Protein AF-A0A970V028-F1 (afdb_monomer_lite)

pLDDT: mean 70.19, std 18.2, range [34.34, 91.06]

Radius of gyration: 16.68 Å; chains: 1; bounding box: 29×40×38 Å

Foldseek 3Di:
DVPDDPVVLVVVLVVCVVCCVPDPDDDDDPDVVNVVSDQWDWDWDDDPPRDIDTDTDGVVNVVVVVVVVVVVPPDDDDDDDDDDDDD

Structure (mmCIF, N/CA/C/O backbone):
data_AF-A0A970V028-F1
#
_entry.id   AF-A0A970V028-F1
#
loop_
_atom_site.group_PDB
_atom_site.id
_atom_site.type_symbol
_atom_site.label_atom_id
_atom_site.label_alt_id
_atom_site.label_comp_id
_atom_site.label_asym_id
_atom_site.label_entity_id
_atom_site.label_seq_id
_atom_site.pdbx_PDB_ins_code
_atom_site.Cartn_x
_atom_site.Cartn_y
_atom_site.Cartn_z
_atom_site.occupancy
_atom_site.B_iso_or_equiv
_atom_site.auth_seq_id
_atom_site.auth_comp_id
_atom_site.auth_asym_id
_atom_site.auth_atom_id
_atom_site.pdbx_PDB_model_num
ATOM 1 N N . ASP A 1 1 ? 8.686 7.096 -0.277 1.00 58.34 1 ASP A N 1
ATOM 2 C CA . ASP A 1 1 ? 9.240 6.097 0.668 1.00 58.34 1 ASP A CA 1
ATOM 3 C C . ASP A 1 1 ? 10.749 5.885 0.503 1.00 58.34 1 ASP A C 1
ATOM 5 O O . ASP A 1 1 ? 11.388 5.576 1.491 1.00 58.34 1 ASP A O 1
ATOM 9 N N . ALA A 1 2 ? 11.329 6.093 -0.688 1.00 55.69 2 ALA A N 1
ATOM 10 C CA . ALA A 1 2 ? 12.738 5.816 -1.024 1.00 55.69 2 ALA A CA 1
ATOM 11 C C . ALA A 1 2 ? 13.819 6.394 -0.079 1.00 55.69 2 ALA A C 1
ATOM 13 O O . ALA A 1 2 ? 14.935 5.890 -0.055 1.00 55.69 2 ALA A O 1
ATOM 14 N N . ALA A 1 3 ? 13.505 7.456 0.669 1.00 64.94 3 ALA A N 1
ATOM 15 C CA . ALA A 1 3 ? 14.409 8.110 1.621 1.00 64.94 3 ALA A CA 1
ATOM 16 C C . ALA A 1 3 ? 13.997 7.917 3.096 1.00 64.94 3 ALA A C 1
ATOM 18 O O . ALA A 1 3 ? 14.620 8.488 3.987 1.00 64.94 3 ALA A O 1
ATOM 19 N N . ILE A 1 4 ? 12.928 7.158 3.355 1.00 76.19 4 ILE A N 1
ATOM 20 C CA . ILE A 1 4 ? 12.424 6.839 4.692 1.00 76.19 4 ILE A CA 1
ATOM 21 C C . ILE A 1 4 ? 12.970 5.462 5.086 1.00 76.19 4 ILE A C 1
ATOM 23 O O . ILE A 1 4 ? 12.908 4.510 4.310 1.00 76.19 4 ILE A O 1
ATOM 27 N N . ASP A 1 5 ? 13.519 5.351 6.293 1.00 83.00 5 ASP A N 1
ATOM 28 C CA . ASP A 1 5 ? 13.995 4.076 6.828 1.00 83.00 5 ASP A CA 1
ATOM 29 C C . ASP A 1 5 ? 12.840 3.102 7.144 1.00 83.00 5 ASP A C 1
ATOM 31 O O . ASP A 1 5 ? 11.656 3.453 7.137 1.00 83.00 5 ASP A O 1
ATOM 35 N N . ALA A 1 6 ? 13.182 1.843 7.420 1.00 78.69 6 ALA A N 1
ATOM 36 C CA . ALA A 1 6 ? 12.195 0.796 7.678 1.00 78.69 6 ALA A CA 1
ATOM 37 C C . ALA A 1 6 ? 11.266 1.117 8.865 1.00 78.69 6 ALA A C 1
ATOM 39 O O . ALA A 1 6 ? 10.067 0.869 8.772 1.00 78.69 6 ALA A O 1
ATOM 40 N N . THR A 1 7 ? 11.793 1.710 9.938 1.00 85.69 7 THR A N 1
ATOM 41 C CA . THR A 1 7 ? 11.034 2.042 11.155 1.00 85.69 7 THR A CA 1
ATOM 42 C C . THR A 1 7 ? 10.031 3.161 10.896 1.00 85.69 7 THR A C 1
ATOM 44 O O . THR A 1 7 ? 8.883 3.114 11.333 1.00 85.69 7 THR A O 1
ATOM 47 N N . ASN A 1 8 ? 10.448 4.189 10.165 1.00 86.25 8 ASN A N 1
ATOM 48 C CA . ASN A 1 8 ? 9.585 5.307 9.809 1.00 86.25 8 ASN A CA 1
ATOM 49 C C . ASN A 1 8 ? 8.579 4.922 8.709 1.00 86.25 8 ASN A C 1
ATOM 51 O O . ASN A 1 8 ? 7.495 5.498 8.654 1.00 86.25 8 ASN A O 1
ATOM 55 N N . THR A 1 9 ? 8.887 3.907 7.892 1.00 85.75 9 THR A N 1
ATOM 56 C CA . THR A 1 9 ? 7.918 3.306 6.959 1.00 85.75 9 THR A CA 1
ATOM 57 C C . THR A 1 9 ? 6.759 2.655 7.714 1.00 85.75 9 THR A C 1
ATOM 59 O O . THR A 1 9 ? 5.612 2.868 7.339 1.00 85.75 9 THR A O 1
ATOM 62 N N . GLU A 1 10 ? 7.034 1.892 8.776 1.00 86.75 10 GLU A N 1
ATOM 63 C CA . GLU A 1 10 ? 5.987 1.236 9.579 1.00 86.75 10 GLU A CA 1
ATOM 64 C C . GLU A 1 10 ? 5.037 2.260 10.209 1.00 86.75 10 GLU A C 1
ATOM 66 O O . GLU A 1 10 ? 3.824 2.149 10.061 1.00 86.75 10 GLU A O 1
ATOM 71 N N . LY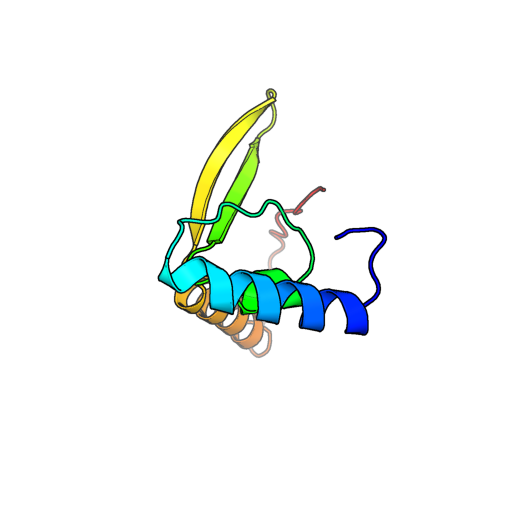S A 1 11 ? 5.585 3.321 10.814 1.00 89.00 11 LYS A N 1
ATOM 72 C CA . LYS A 1 11 ? 4.775 4.407 11.390 1.00 89.00 11 LYS A CA 1
ATOM 73 C C . LYS A 1 11 ? 3.914 5.107 10.342 1.00 89.00 11 LYS A C 1
ATOM 75 O O . LYS A 1 11 ? 2.770 5.456 10.607 1.00 89.00 11 LYS A O 1
ATOM 80 N N . LEU A 1 12 ? 4.466 5.337 9.149 1.00 88.75 12 LEU A N 1
ATOM 81 C CA . LEU A 1 12 ? 3.720 5.936 8.045 1.00 88.75 12 LEU A CA 1
ATOM 82 C C . LEU A 1 12 ? 2.543 5.047 7.628 1.00 88.75 12 LEU A C 1
ATOM 84 O O . LEU A 1 12 ? 1.452 5.558 7.397 1.00 88.75 12 LEU A O 1
ATOM 88 N N . VAL A 1 13 ? 2.766 3.737 7.538 1.00 89.12 13 VAL A N 1
ATOM 89 C CA . VAL A 1 13 ? 1.729 2.760 7.192 1.00 89.12 13 VAL A CA 1
ATOM 90 C C . VAL A 1 13 ? 0.608 2.762 8.231 1.00 89.12 13 VAL A C 1
ATOM 92 O O . VAL A 1 13 ? -0.544 2.913 7.844 1.00 89.12 13 VAL A O 1
ATOM 95 N N . GLU A 1 14 ? 0.932 2.704 9.523 1.00 89.88 14 GLU A N 1
ATOM 96 C CA . GLU A 1 14 ? -0.055 2.700 10.618 1.00 89.88 14 GLU A CA 1
ATOM 97 C C . GLU A 1 14 ? -0.949 3.956 10.606 1.00 89.88 14 GLU A C 1
ATOM 99 O O . GLU A 1 14 ? -2.173 3.892 10.765 1.00 89.88 14 GLU A O 1
ATOM 104 N N . ILE A 1 15 ? -0.345 5.118 10.340 1.00 90.56 15 ILE A N 1
ATOM 105 C CA . ILE A 1 15 ? -1.079 6.379 10.197 1.00 90.56 15 ILE A CA 1
ATOM 106 C C . ILE A 1 15 ? -2.007 6.329 8.974 1.00 90.56 15 ILE A C 1
ATOM 108 O O . ILE A 1 15 ? -3.167 6.735 9.065 1.00 90.56 15 ILE A O 1
ATOM 112 N N . ILE A 1 16 ? -1.515 5.839 7.831 1.00 89.44 16 ILE A N 1
ATOM 113 C CA . ILE A 1 16 ? -2.315 5.724 6.604 1.00 89.44 16 ILE A CA 1
ATOM 114 C C . ILE A 1 16 ? -3.480 4.752 6.805 1.00 89.44 16 ILE A C 1
ATOM 116 O O . ILE A 1 16 ? -4.585 5.072 6.381 1.00 89.44 16 ILE A O 1
ATOM 120 N N . GLU A 1 17 ? -3.268 3.613 7.464 1.00 88.44 17 GLU A N 1
ATOM 121 C CA . GLU A 1 17 ? -4.322 2.635 7.763 1.00 88.44 17 GLU A CA 1
ATOM 122 C C . GLU A 1 17 ? -5.435 3.247 8.616 1.00 88.44 17 GLU A C 1
ATOM 124 O O . GLU A 1 17 ? -6.609 3.121 8.274 1.00 88.44 17 GLU A O 1
ATOM 129 N N . THR A 1 18 ? -5.069 3.998 9.659 1.00 89.19 18 THR A N 1
ATOM 130 C CA . THR A 1 18 ? -6.042 4.672 10.534 1.00 89.19 18 THR A CA 1
ATOM 131 C C . THR A 1 18 ? -6.893 5.676 9.753 1.00 89.19 18 THR A C 1
ATOM 133 O O . THR A 1 18 ? -8.107 5.762 9.931 1.00 89.19 18 THR A O 1
ATOM 136 N N . PHE A 1 19 ? -6.283 6.441 8.843 1.00 89.19 19 PHE A N 1
ATOM 137 C CA . PHE A 1 19 ? -7.032 7.384 8.012 1.00 89.19 19 PHE A CA 1
ATOM 138 C C . PHE A 1 19 ? -7.796 6.713 6.865 1.00 89.19 19 PHE A C 1
ATOM 140 O O . PHE A 1 19 ? -8.792 7.270 6.388 1.00 89.19 19 PHE A O 1
ATOM 147 N N . ALA A 1 20 ? -7.361 5.532 6.424 1.00 88.25 20 ALA A N 1
ATOM 148 C CA . ALA A 1 20 ? -7.991 4.791 5.339 1.00 88.25 20 ALA A CA 1
ATOM 149 C C . ALA A 1 20 ? -9.417 4.329 5.674 1.00 88.25 20 ALA A C 1
ATOM 151 O O . ALA A 1 20 ? -10.208 4.102 4.758 1.00 88.25 20 ALA A O 1
ATOM 152 N N . GLU A 1 21 ? -9.783 4.269 6.959 1.00 88.19 21 GLU A N 1
ATOM 153 C CA . GLU A 1 21 ? -11.160 4.007 7.403 1.00 88.19 21 GLU A CA 1
ATOM 154 C C . GLU A 1 21 ? -12.151 5.092 6.956 1.00 88.19 21 GLU A C 1
ATOM 156 O O . GLU A 1 21 ? -13.339 4.826 6.765 1.00 88.19 21 GLU A O 1
ATOM 161 N N . HIS A 1 22 ? -11.671 6.324 6.774 1.00 91.06 22 HIS A N 1
ATOM 162 C CA . HIS A 1 22 ? -12.516 7.475 6.455 1.00 91.06 22 HIS A CA 1
ATOM 163 C C . HIS A 1 22 ? -12.258 8.055 5.065 1.00 91.06 22 HIS A C 1
ATOM 165 O O . HIS A 1 22 ? -13.115 8.757 4.530 1.00 91.06 22 HIS A O 1
ATOM 171 N N . THR A 1 23 ? -11.087 7.805 4.476 1.00 89.50 23 THR A N 1
ATOM 172 C CA . THR A 1 23 ? -10.677 8.389 3.192 1.00 89.50 23 THR A CA 1
ATOM 173 C C . THR A 1 23 ? -9.988 7.349 2.317 1.00 89.50 23 THR A C 1
ATOM 175 O O . THR A 1 23 ? -9.150 6.590 2.783 1.00 89.50 23 THR A O 1
ATOM 178 N N . GLN A 1 24 ? -10.287 7.336 1.017 1.00 88.81 24 GLN A N 1
ATOM 179 C CA . GLN A 1 24 ? -9.586 6.460 0.079 1.00 88.81 24 GLN A CA 1
ATOM 180 C C . GLN A 1 24 ? -8.179 6.997 -0.216 1.00 88.81 24 GLN A C 1
ATOM 182 O O . GLN A 1 24 ? -8.026 8.065 -0.810 1.00 88.81 24 GLN A O 1
ATOM 187 N N . PHE A 1 25 ? -7.153 6.225 0.145 1.00 87.56 25 PHE A N 1
ATOM 188 C CA . PHE A 1 25 ? -5.758 6.541 -0.161 1.00 87.56 25 PHE A CA 1
ATOM 189 C C . PHE A 1 25 ? -5.270 5.806 -1.410 1.00 87.56 25 PHE A C 1
ATOM 191 O O . PHE A 1 25 ? -5.529 4.618 -1.599 1.00 87.56 25 PHE A O 1
ATOM 198 N N . ILE A 1 26 ? -4.513 6.519 -2.245 1.00 88.19 26 ILE A N 1
ATOM 199 C CA . ILE A 1 26 ? -3.748 5.951 -3.358 1.00 88.19 26 ILE A CA 1
ATOM 200 C C . ILE A 1 26 ? -2.277 6.233 -3.076 1.00 88.19 26 ILE A C 1
ATOM 202 O O . ILE A 1 26 ? -1.862 7.390 -3.014 1.00 88.19 26 ILE A O 1
ATOM 206 N N . VAL A 1 27 ? -1.491 5.173 -2.898 1.00 86.62 27 VAL A N 1
ATOM 207 C CA . VAL A 1 27 ? -0.069 5.266 -2.554 1.00 86.62 27 VAL A CA 1
ATOM 208 C C . VAL A 1 27 ? 0.758 4.660 -3.682 1.00 86.62 27 VAL A C 1
ATOM 210 O O . VAL A 1 27 ? 0.564 3.505 -4.051 1.00 86.62 27 VAL A O 1
ATOM 213 N N . ILE A 1 28 ? 1.696 5.440 -4.223 1.00 87.31 28 ILE A N 1
ATOM 214 C CA . ILE A 1 28 ? 2.692 4.963 -5.188 1.00 87.31 28 ILE A CA 1
ATOM 215 C C . ILE A 1 28 ? 3.971 4.670 -4.405 1.00 87.31 28 ILE A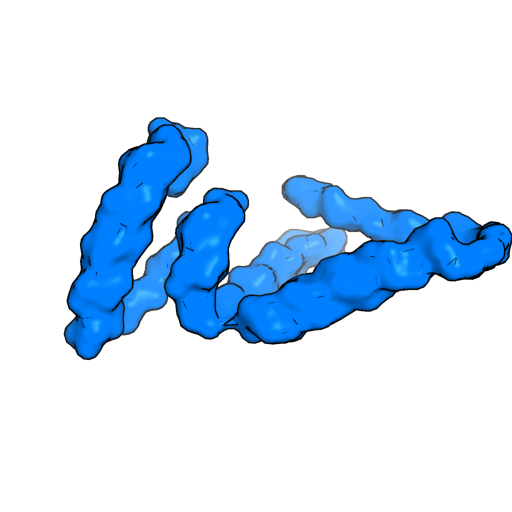 C 1
ATOM 217 O O . ILE A 1 28 ? 4.603 5.578 -3.864 1.00 87.31 28 ILE A O 1
ATOM 221 N N . THR A 1 29 ? 4.324 3.393 -4.305 1.00 84.62 29 THR A N 1
ATOM 222 C CA . THR A 1 29 ? 5.423 2.897 -3.469 1.00 84.62 29 THR A CA 1
ATOM 223 C C . THR A 1 29 ? 6.114 1.721 -4.149 1.00 84.62 29 THR A C 1
ATOM 225 O O . THR A 1 29 ? 5.493 0.984 -4.914 1.00 84.62 29 THR A O 1
ATOM 228 N N . HIS A 1 30 ? 7.406 1.557 -3.864 1.00 85.50 30 HIS A N 1
ATOM 229 C CA . HIS A 1 30 ? 8.169 0.350 -4.198 1.00 85.50 30 HIS A CA 1
ATOM 230 C C . HIS A 1 30 ? 8.692 -0.355 -2.933 1.00 85.50 30 HIS A C 1
ATOM 232 O O . HIS A 1 30 ? 9.431 -1.333 -3.034 1.00 85.50 30 HIS A O 1
ATOM 238 N N . ASN A 1 31 ? 8.331 0.130 -1.738 1.00 82.81 31 ASN A N 1
ATOM 239 C CA . ASN A 1 31 ? 8.749 -0.434 -0.463 1.00 82.81 31 ASN A CA 1
ATOM 240 C C . ASN A 1 31 ? 7.887 -1.661 -0.115 1.00 82.81 31 ASN A C 1
ATOM 242 O O . ASN A 1 31 ? 6.669 -1.530 0.045 1.00 82.81 31 ASN A O 1
ATOM 246 N N . PRO A 1 32 ? 8.495 -2.852 0.049 1.00 81.00 32 PRO A N 1
ATOM 247 C CA . PRO A 1 32 ? 7.765 -4.079 0.355 1.00 81.00 32 PRO A CA 1
ATOM 248 C C . PRO A 1 32 ? 6.872 -3.988 1.591 1.00 81.00 32 PRO A C 1
ATOM 250 O O . PRO A 1 32 ? 5.784 -4.554 1.581 1.00 81.00 32 PRO A O 1
ATOM 253 N N . ARG A 1 33 ? 7.286 -3.243 2.626 1.00 82.94 33 ARG A N 1
ATOM 254 C CA . ARG A 1 33 ? 6.505 -3.097 3.864 1.00 82.94 33 ARG A CA 1
ATOM 255 C C . ARG A 1 33 ? 5.201 -2.337 3.630 1.00 82.94 33 ARG A C 1
ATOM 257 O O . ARG A 1 33 ? 4.159 -2.740 4.125 1.00 82.94 33 ARG A O 1
ATOM 264 N N . THR A 1 34 ? 5.247 -1.266 2.840 1.00 83.62 34 THR A N 1
ATOM 265 C CA . THR A 1 34 ? 4.047 -0.501 2.467 1.00 83.62 34 THR A CA 1
ATOM 266 C C . THR A 1 34 ? 3.160 -1.295 1.512 1.00 83.62 34 THR A C 1
ATOM 268 O O . THR A 1 34 ? 1.940 -1.240 1.624 1.00 83.62 34 THR A O 1
ATOM 271 N N . MET A 1 35 ? 3.758 -2.066 0.598 1.00 86.38 35 MET A N 1
ATOM 272 C CA . MET A 1 35 ? 3.005 -2.943 -0.298 1.00 86.38 35 MET A CA 1
ATOM 273 C C . MET A 1 35 ? 2.285 -4.071 0.451 1.00 86.38 35 MET A C 1
ATOM 275 O O .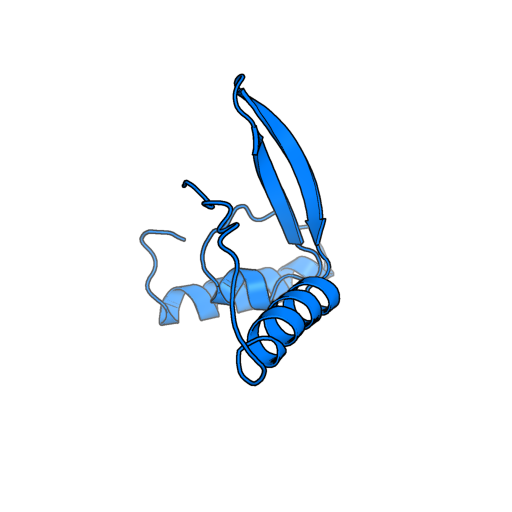 MET A 1 35 ? 1.183 -4.431 0.059 1.00 86.38 35 MET A O 1
ATOM 279 N N . GLU A 1 36 ? 2.873 -4.617 1.519 1.00 81.81 36 GLU A N 1
ATOM 280 C CA . GLU A 1 36 ? 2.268 -5.695 2.315 1.00 81.81 36 GLU A CA 1
ATOM 281 C C . GLU A 1 36 ? 1.029 -5.246 3.102 1.00 81.81 36 GLU A C 1
ATOM 283 O O . GLU A 1 36 ? 0.084 -6.020 3.239 1.00 81.81 36 GLU A O 1
ATOM 288 N N . ALA A 1 37 ? 1.018 -4.000 3.570 1.00 82.38 37 ALA A N 1
ATOM 289 C CA . ALA A 1 37 ? -0.114 -3.409 4.279 1.00 82.38 37 ALA A CA 1
ATOM 290 C C . ALA A 1 37 ? -1.246 -2.928 3.347 1.00 82.38 37 ALA A C 1
ATOM 292 O O . ALA A 1 37 ? -2.362 -2.659 3.784 1.00 82.38 37 ALA A O 1
ATOM 293 N N . ALA A 1 38 ? -0.991 -2.813 2.041 1.00 81.31 38 ALA A N 1
ATOM 294 C CA . ALA A 1 38 ? -1.994 -2.348 1.092 1.00 81.31 38 ALA A CA 1
ATOM 295 C C . ALA A 1 38 ? -3.071 -3.417 0.834 1.00 81.31 38 ALA A C 1
ATOM 297 O O . ALA A 1 38 ? -2.765 -4.564 0.527 1.00 81.31 38 ALA A O 1
ATOM 298 N N . GLY A 1 39 ? -4.352 -3.036 0.855 1.00 78.56 39 GLY A N 1
ATOM 299 C CA . GLY A 1 39 ? -5.443 -3.977 0.557 1.00 78.56 39 GLY A CA 1
ATOM 300 C C . GLY A 1 39 ? -5.482 -4.445 -0.907 1.00 78.56 39 GLY A C 1
ATOM 301 O O . GLY A 1 39 ? -5.793 -5.601 -1.193 1.00 78.56 39 GLY A O 1
ATOM 302 N N . VAL A 1 40 ? -5.149 -3.557 -1.849 1.00 81.94 40 VAL A N 1
ATOM 303 C CA . VAL A 1 40 ? -5.102 -3.847 -3.291 1.00 81.94 40 VAL A CA 1
ATOM 304 C C . VAL A 1 40 ? -3.841 -3.230 -3.878 1.00 81.94 40 VAL A C 1
ATOM 306 O O . VAL A 1 40 ? -3.542 -2.066 -3.615 1.00 81.94 40 VAL A O 1
ATOM 309 N N . LEU A 1 41 ? -3.127 -3.991 -4.708 1.00 85.00 41 LEU A N 1
ATOM 310 C CA . LEU A 1 41 ? -1.933 -3.522 -5.402 1.00 85.00 41 LEU A CA 1
ATOM 311 C C . LEU A 1 41 ? -2.212 -3.397 -6.899 1.00 85.00 41 LEU A C 1
ATOM 313 O O . LEU A 1 41 ? -2.777 -4.289 -7.532 1.00 85.00 41 LEU A O 1
ATOM 317 N N . TYR A 1 42 ? -1.778 -2.283 -7.480 1.00 83.06 42 TYR A N 1
ATOM 318 C CA . TYR A 1 42 ? -1.798 -2.072 -8.922 1.00 83.06 42 TYR A CA 1
ATOM 319 C C . TYR A 1 42 ? -0.359 -2.039 -9.426 1.00 83.06 42 TYR A C 1
ATOM 321 O O . TYR A 1 42 ? 0.371 -1.075 -9.207 1.00 83.06 42 TYR A O 1
ATOM 329 N N . GLY A 1 43 ? 0.053 -3.113 -10.095 1.00 84.50 43 GLY A N 1
ATOM 330 C CA . GLY A 1 43 ? 1.328 -3.179 -10.790 1.00 84.50 43 GLY A CA 1
ATOM 331 C C . GLY A 1 43 ? 1.251 -2.384 -12.087 1.00 84.50 43 GLY A C 1
ATOM 332 O O . GLY A 1 43 ? 0.413 -2.661 -12.946 1.00 84.50 43 GLY A O 1
ATOM 333 N N . VAL A 1 44 ? 2.132 -1.403 -12.251 1.00 82.56 44 VAL A N 1
ATOM 334 C CA . VAL A 1 44 ? 2.323 -0.721 -13.532 1.00 82.56 44 VAL A CA 1
ATOM 335 C C . VAL A 1 44 ? 3.541 -1.334 -14.202 1.00 82.56 44 VAL A C 1
ATOM 337 O O . VAL A 1 44 ? 4.642 -1.293 -13.664 1.00 82.56 44 VAL A O 1
ATOM 340 N N . THR A 1 45 ? 3.343 -1.917 -15.379 1.00 82.00 45 THR A N 1
ATOM 341 C CA . THR A 1 45 ? 4.429 -2.440 -16.215 1.00 82.00 45 THR A CA 1
ATOM 342 C C . THR A 1 45 ? 4.548 -1.588 -17.465 1.00 82.00 45 THR A C 1
ATOM 344 O O . THR A 1 45 ? 3.551 -1.226 -18.093 1.00 82.00 45 THR A O 1
ATOM 347 N N . MET A 1 46 ? 5.784 -1.277 -17.842 1.00 79.50 46 MET A N 1
ATOM 348 C CA . MET A 1 46 ? 6.091 -0.649 -19.119 1.00 79.50 46 MET A CA 1
ATOM 349 C C . MET A 1 46 ? 6.514 -1.724 -20.120 1.00 79.50 46 MET A C 1
ATOM 351 O O . MET A 1 46 ? 7.362 -2.566 -19.824 1.00 79.50 46 MET A O 1
ATOM 355 N N . ARG A 1 47 ? 5.924 -1.706 -21.320 1.00 74.44 47 ARG A N 1
ATOM 356 C CA . ARG A 1 47 ? 6.438 -2.467 -22.471 1.00 74.44 47 ARG A CA 1
ATOM 357 C C . ARG A 1 47 ? 7.319 -1.574 -23.344 1.00 74.44 47 ARG A C 1
ATOM 359 O O . ARG A 1 47 ? 7.232 -0.347 -23.282 1.00 74.44 47 ARG A O 1
ATOM 366 N N . GLN A 1 48 ? 8.147 -2.194 -24.188 1.00 66.94 48 GLN A N 1
ATOM 367 C CA . GLN A 1 48 ? 8.871 -1.480 -25.243 1.00 66.94 48 GLN A CA 1
ATOM 368 C C . GLN A 1 48 ? 7.881 -0.645 -26.068 1.00 66.94 48 GLN A C 1
ATOM 370 O O . GLN A 1 48 ? 6.912 -1.182 -26.603 1.00 66.94 48 GLN A O 1
ATOM 375 N N . GLY A 1 49 ? 8.114 0.669 -26.111 1.00 75.19 49 GLY A N 1
ATOM 376 C CA . GLY A 1 49 ? 7.219 1.645 -26.741 1.00 75.19 49 GLY A CA 1
ATOM 377 C C . GLY A 1 49 ? 6.579 2.661 -25.788 1.00 75.19 49 GLY A C 1
ATOM 378 O O . GLY A 1 49 ? 5.776 3.466 -26.242 1.00 75.19 49 GLY A O 1
ATOM 379 N N . GLY A 1 50 ? 6.905 2.651 -24.489 1.00 75.88 50 GLY A N 1
ATOM 380 C CA . GLY A 1 50 ? 6.492 3.712 -23.553 1.00 75.88 50 GLY A CA 1
ATOM 381 C C . GLY A 1 50 ? 5.015 3.681 -23.144 1.00 75.88 50 GLY A C 1
ATOM 382 O O . GLY A 1 50 ? 4.556 4.574 -22.439 1.00 75.88 50 GLY A O 1
ATOM 383 N N . VAL A 1 51 ? 4.270 2.651 -23.553 1.00 79.88 51 VAL A N 1
ATOM 384 C CA . VAL A 1 51 ? 2.877 2.449 -23.143 1.00 79.88 51 VAL A CA 1
ATOM 385 C C . VAL A 1 51 ? 2.850 1.664 -21.834 1.00 79.88 51 VAL A C 1
ATOM 387 O O . VAL A 1 51 ? 3.233 0.490 -21.788 1.00 79.88 51 VAL A O 1
ATOM 390 N N . SER A 1 52 ? 2.384 2.319 -20.773 1.00 80.00 52 SER A N 1
ATOM 391 C CA . SER A 1 52 ? 2.174 1.710 -19.460 1.00 80.00 52 SER A CA 1
ATOM 392 C C . SER A 1 52 ? 0.902 0.864 -19.457 1.00 80.00 52 SER A C 1
ATOM 394 O O . SER A 1 52 ? -0.158 1.315 -19.896 1.00 80.00 52 SER A O 1
ATOM 396 N N . ARG A 1 53 ? 0.986 -0.365 -18.944 1.00 77.25 53 ARG A N 1
ATOM 397 C CA . ARG A 1 53 ? -0.164 -1.251 -18.734 1.00 77.25 53 ARG A CA 1
ATOM 398 C C . ARG A 1 53 ? -0.370 -1.456 -17.235 1.00 77.25 53 ARG A C 1
ATOM 400 O O . ARG A 1 53 ? 0.573 -1.780 -16.518 1.00 77.25 53 ARG A O 1
ATOM 407 N N . LEU A 1 54 ? -1.605 -1.264 -16.782 1.00 77.62 54 LEU A N 1
ATOM 408 C CA . LEU A 1 54 ? -2.025 -1.542 -15.411 1.00 77.62 54 LEU A CA 1
ATOM 409 C C . LEU A 1 54 ? -2.396 -3.018 -15.272 1.00 77.62 54 LEU A C 1
ATOM 411 O O . LEU A 1 54 ? -3.151 -3.558 -16.084 1.00 77.62 54 LEU A O 1
ATOM 415 N N . ILE A 1 55 ? -1.874 -3.651 -14.231 1.00 77.19 55 ILE A N 1
ATOM 416 C CA . ILE A 1 55 ? -2.219 -5.002 -13.803 1.00 77.19 55 ILE A CA 1
ATOM 417 C C . ILE A 1 55 ? -2.686 -4.891 -12.355 1.00 77.19 55 ILE A C 1
ATOM 419 O O . ILE A 1 55 ? -1.950 -4.412 -11.497 1.00 77.19 55 ILE A O 1
ATOM 423 N N . SER A 1 56 ? -3.922 -5.300 -12.076 1.00 70.50 56 SER A N 1
ATOM 424 C CA . SER A 1 56 ? -4.380 -5.436 -10.693 1.00 70.50 56 SER A CA 1
ATOM 425 C C . SER A 1 56 ? -3.849 -6.752 -10.144 1.00 70.50 56 SER A C 1
ATOM 427 O O . SER A 1 56 ? -4.019 -7.796 -10.774 1.00 70.50 56 SER A O 1
ATOM 429 N N . VAL A 1 57 ? -3.183 -6.689 -8.999 1.00 67.88 57 VAL A N 1
ATOM 430 C CA . VAL A 1 57 ? -2.645 -7.851 -8.304 1.00 67.88 57 VAL A CA 1
ATOM 431 C C . VAL A 1 57 ? -3.222 -7.830 -6.899 1.00 67.88 57 VAL A C 1
ATOM 433 O O . VAL A 1 57 ? -2.982 -6.911 -6.117 1.00 67.88 57 VAL A O 1
ATOM 436 N N . THR A 1 58 ? -4.015 -8.840 -6.552 1.00 67.62 58 THR A N 1
ATOM 437 C CA . THR A 1 58 ? -4.365 -9.049 -5.143 1.00 67.62 58 THR A CA 1
ATOM 438 C C . THR A 1 58 ? -3.151 -9.646 -4.425 1.00 67.62 58 THR A C 1
ATOM 440 O O . THR A 1 58 ? -2.471 -10.503 -4.987 1.00 67.62 58 THR A O 1
ATOM 443 N N . LEU A 1 59 ? -2.870 -9.248 -3.181 1.00 60.44 59 LEU A N 1
ATOM 444 C CA . LEU A 1 59 ? -1.752 -9.796 -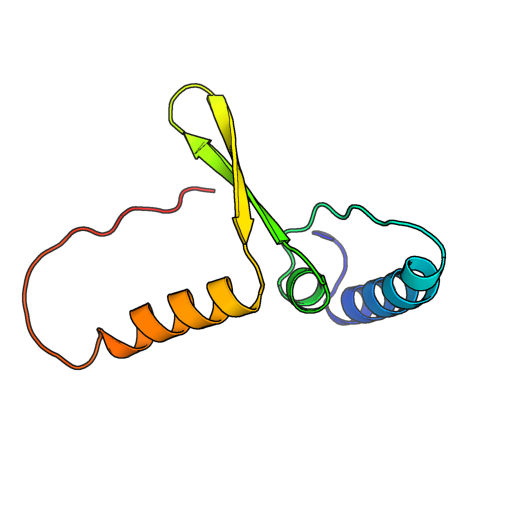2.386 1.00 60.44 59 LEU A CA 1
ATOM 445 C C . LEU A 1 59 ? -1.775 -11.335 -2.305 1.00 60.44 59 LEU A C 1
ATOM 447 O O . LEU A 1 59 ? -0.728 -11.981 -2.310 1.00 60.44 59 LEU A O 1
ATOM 451 N N . GLU A 1 60 ? -2.969 -11.930 -2.332 1.00 59.69 60 GLU A N 1
ATOM 452 C CA . GLU A 1 60 ? -3.179 -13.377 -2.443 1.00 59.69 60 GLU A CA 1
ATOM 453 C C . GLU A 1 60 ? -2.678 -13.974 -3.768 1.00 59.69 60 GLU A C 1
ATOM 455 O O . GLU A 1 60 ? -2.122 -15.072 -3.780 1.00 59.69 60 GLU A O 1
ATOM 460 N N . GLN A 1 61 ? -2.830 -13.260 -4.885 1.00 60.06 61 GLN A N 1
ATOM 461 C CA . GLN A 1 61 ? -2.302 -13.669 -6.191 1.00 60.06 61 GLN A CA 1
ATOM 462 C C . GLN A 1 61 ? -0.779 -13.503 -6.239 1.00 60.06 61 GLN A C 1
ATOM 464 O O . GLN A 1 61 ? -0.090 -14.451 -6.606 1.00 60.06 61 GLN A O 1
ATOM 469 N N . ALA A 1 62 ? -0.242 -12.382 -5.738 1.00 58.88 62 ALA A N 1
ATOM 470 C CA . ALA A 1 62 ? 1.208 -12.169 -5.641 1.00 58.88 62 ALA A CA 1
ATOM 471 C C . ALA A 1 62 ? 1.904 -13.257 -4.798 1.00 58.88 62 ALA A C 1
ATOM 473 O O . ALA A 1 62 ? 2.942 -13.797 -5.187 1.00 58.88 62 ALA A O 1
ATOM 474 N N . LYS A 1 63 ? 1.310 -13.635 -3.653 1.00 55.88 63 LYS A N 1
ATOM 475 C CA . LYS A 1 63 ? 1.823 -14.710 -2.783 1.00 55.88 63 LYS A CA 1
ATOM 476 C C . LYS A 1 63 ? 1.714 -16.097 -3.429 1.00 55.88 63 LYS A C 1
ATOM 478 O O . LYS A 1 63 ? 2.562 -16.950 -3.152 1.00 55.88 63 LYS A O 1
ATOM 483 N N . ARG A 1 64 ? 0.700 -16.351 -4.266 1.00 57.62 64 ARG A N 1
ATOM 484 C CA . ARG A 1 64 ? 0.547 -17.620 -5.007 1.00 57.62 64 ARG A CA 1
ATOM 485 C C . ARG A 1 64 ? 1.574 -17.747 -6.123 1.00 57.62 64 ARG A C 1
ATOM 487 O O . ARG A 1 64 ? 2.253 -18.768 -6.173 1.00 57.62 64 ARG A O 1
ATOM 494 N N . GLU A 1 65 ? 1.774 -16.699 -6.912 1.00 56.91 65 GLU A N 1
ATOM 495 C CA . GLU A 1 65 ? 2.762 -16.686 -7.996 1.00 56.91 65 GLU A CA 1
ATOM 496 C C . GLU A 1 65 ? 4.193 -16.826 -7.445 1.00 56.91 65 GLU A C 1
ATOM 498 O O . GLU A 1 65 ? 4.966 -17.666 -7.911 1.00 56.91 65 GLU A O 1
ATOM 503 N N . ALA A 1 66 ? 4.528 -16.130 -6.349 1.00 57.16 66 ALA A N 1
ATOM 504 C CA . ALA A 1 66 ? 5.821 -16.295 -5.676 1.00 57.16 66 ALA A CA 1
ATOM 505 C C . ALA A 1 66 ? 6.045 -17.729 -5.137 1.00 57.16 66 ALA A C 1
ATOM 507 O O . ALA A 1 66 ? 7.160 -18.257 -5.194 1.00 57.16 66 ALA A O 1
ATOM 508 N N . LYS A 1 67 ? 4.990 -18.394 -4.641 1.00 48.81 67 LYS A N 1
ATOM 509 C CA . LYS A 1 67 ? 5.054 -19.787 -4.155 1.00 48.81 67 LYS A CA 1
ATOM 510 C C . LYS A 1 67 ? 5.102 -20.821 -5.284 1.00 48.81 67 LYS A C 1
ATOM 512 O O . LYS A 1 67 ? 5.726 -21.869 -5.102 1.00 48.81 67 LYS A O 1
ATOM 517 N N . GLU A 1 68 ? 4.484 -20.550 -6.429 1.00 52.91 68 GLU A N 1
ATOM 518 C CA . GLU A 1 68 ? 4.556 -21.411 -7.617 1.00 52.91 68 GLU A CA 1
ATOM 519 C C . GLU A 1 68 ? 5.970 -21.417 -8.209 1.00 52.91 68 GLU A C 1
ATOM 521 O O . GLU A 1 68 ? 6.517 -22.486 -8.499 1.00 52.91 68 GLU A O 1
ATOM 526 N N . HIS A 1 69 ? 6.638 -20.262 -8.244 1.00 47.44 69 HIS A N 1
ATOM 527 C CA . HIS A 1 69 ? 8.037 -20.182 -8.664 1.00 47.44 69 HIS A CA 1
ATOM 528 C C . HIS A 1 69 ? 9.005 -20.868 -7.684 1.00 47.44 69 HIS A C 1
ATOM 530 O O . HIS A 1 69 ? 9.945 -21.531 -8.130 1.00 47.44 69 HIS A O 1
ATOM 536 N N . ALA A 1 70 ? 8.746 -20.815 -6.372 1.00 52.62 70 ALA A N 1
ATOM 537 C CA . ALA A 1 70 ? 9.568 -21.495 -5.364 1.00 52.62 70 ALA A CA 1
ATOM 538 C C . ALA A 1 70 ? 9.434 -23.034 -5.381 1.00 52.62 70 ALA A C 1
ATOM 540 O O . ALA A 1 70 ? 10.371 -23.732 -4.992 1.00 52.62 70 ALA A O 1
ATOM 541 N N . LYS A 1 71 ? 8.303 -23.584 -5.849 1.00 44.44 71 LYS A N 1
ATOM 542 C CA . LYS A 1 71 ? 8.106 -25.042 -5.982 1.00 44.44 71 LYS A CA 1
ATOM 543 C C . LYS A 1 71 ? 8.700 -25.637 -7.264 1.00 44.44 71 LYS A C 1
ATOM 545 O O . LYS A 1 71 ? 8.958 -26.837 -7.287 1.00 44.44 71 LYS A O 1
ATOM 550 N N . SER A 1 72 ? 8.977 -24.829 -8.292 1.00 45.12 72 SER A N 1
ATOM 551 C CA . SER A 1 72 ? 9.563 -25.314 -9.556 1.00 45.12 72 SER A CA 1
ATOM 552 C C . SER A 1 72 ? 11.058 -25.674 -9.477 1.00 45.12 72 SER A C 1
ATOM 554 O O . SER A 1 72 ? 11.575 -26.345 -10.365 1.00 45.12 72 SER A O 1
ATOM 556 N N . SER A 1 73 ? 11.772 -25.287 -8.411 1.00 49.00 73 SER A N 1
ATOM 557 C CA . SER A 1 73 ? 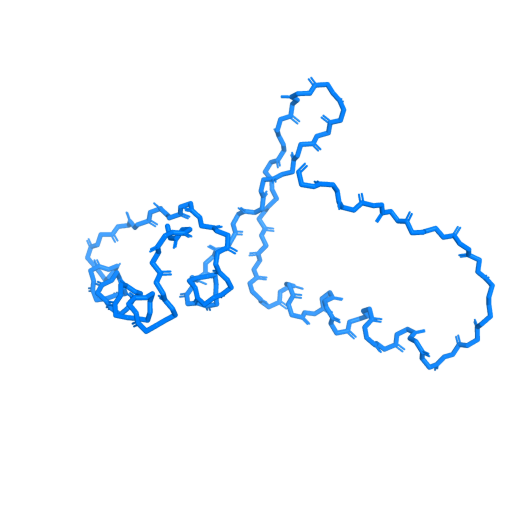13.227 -25.498 -8.305 1.00 49.00 73 SER A CA 1
ATOM 558 C C . SER A 1 73 ? 13.650 -26.867 -7.747 1.00 49.00 73 SER A C 1
ATOM 560 O O . SER A 1 73 ? 14.839 -27.182 -7.750 1.00 49.00 73 SER A O 1
ATOM 562 N N . LYS A 1 74 ? 12.710 -27.726 -7.324 1.00 46.16 74 LYS A N 1
ATOM 563 C CA . LYS A 1 74 ? 12.986 -29.141 -7.003 1.00 46.16 74 LYS A CA 1
ATOM 564 C C . LYS A 1 74 ? 12.331 -30.073 -8.021 1.00 46.16 74 LYS A C 1
ATOM 566 O O . LYS A 1 74 ? 11.418 -30.822 -7.697 1.00 46.16 74 LYS A O 1
ATOM 571 N N . GLY A 1 75 ? 12.822 -30.037 -9.254 1.00 35.09 75 GLY A N 1
ATOM 572 C CA . GLY A 1 75 ? 12.411 -30.997 -10.273 1.00 35.09 75 GLY A CA 1
ATOM 573 C C . GLY A 1 75 ? 12.922 -30.665 -11.666 1.00 35.09 75 GLY A C 1
ATOM 574 O O . GLY A 1 75 ? 12.168 -30.147 -12.468 1.00 35.09 75 GLY A O 1
ATOM 575 N N . GLY A 1 76 ? 14.184 -31.010 -11.938 1.00 34.34 76 GLY A N 1
ATOM 576 C CA . GLY A 1 76 ? 14.643 -31.439 -13.265 1.00 34.34 76 GLY A CA 1
ATOM 577 C C . GLY A 1 76 ? 14.687 -30.408 -14.401 1.00 34.34 76 GLY A C 1
ATOM 578 O O . GLY A 1 76 ? 13.686 -30.124 -15.034 1.00 34.34 76 GLY A O 1
ATOM 579 N N . GLY A 1 77 ? 15.910 -29.994 -14.742 1.00 39.97 77 GLY A N 1
ATOM 580 C CA . GLY A 1 77 ? 16.446 -30.100 -16.107 1.00 39.97 77 GLY A CA 1
ATOM 581 C C . GLY A 1 77 ? 15.771 -29.337 -17.256 1.00 39.97 77 GLY A C 1
ATOM 582 O O . GLY A 1 77 ? 14.745 -29.747 -17.776 1.00 39.97 77 GLY A O 1
ATOM 583 N N . ALA A 1 78 ? 16.522 -28.357 -17.770 1.00 44.53 78 ALA A N 1
ATOM 584 C CA . ALA A 1 78 ? 16.495 -27.839 -19.142 1.00 44.53 78 ALA A CA 1
ATOM 585 C C . ALA A 1 78 ? 15.222 -27.108 -19.610 1.00 44.53 78 ALA A C 1
ATOM 587 O O . ALA A 1 78 ? 14.307 -27.681 -20.182 1.00 44.53 78 ALA A O 1
ATOM 588 N N . SER A 1 79 ? 15.260 -25.778 -19.550 1.00 37.47 79 SER A N 1
ATOM 589 C CA . SER A 1 79 ? 15.430 -24.944 -20.749 1.00 37.47 79 SER A CA 1
ATOM 590 C C . SER A 1 79 ? 15.122 -23.496 -20.387 1.00 37.47 79 SER A C 1
ATOM 592 O O . SER A 1 79 ? 14.061 -23.154 -19.871 1.00 37.47 79 SER A O 1
ATOM 594 N N . SER A 1 80 ? 16.109 -22.647 -20.633 1.00 49.22 80 SER A N 1
ATOM 595 C CA . SER A 1 80 ? 16.097 -21.209 -20.423 1.00 49.22 80 SER A CA 1
ATOM 596 C C . SER A 1 80 ? 14.878 -20.530 -21.054 1.00 49.22 80 SER A C 1
ATOM 598 O O . SER A 1 80 ? 14.743 -20.483 -22.279 1.00 49.22 80 SER A O 1
ATOM 600 N N . ARG A 1 81 ? 14.057 -19.887 -20.224 1.00 41.00 81 ARG A N 1
ATOM 601 C CA . ARG A 1 81 ? 13.347 -18.663 -20.610 1.00 41.00 81 ARG A CA 1
ATOM 602 C C . ARG A 1 81 ? 13.137 -17.784 -19.378 1.00 41.00 81 ARG A C 1
ATOM 604 O O . ARG A 1 81 ? 12.043 -17.637 -18.851 1.00 41.00 81 ARG A O 1
ATOM 611 N N . VAL A 1 82 ? 14.253 -17.231 -18.907 1.00 38.59 82 VAL A N 1
ATOM 612 C CA . VAL A 1 82 ? 14.268 -16.111 -17.965 1.00 38.59 82 VAL A CA 1
ATOM 613 C C . VAL A 1 82 ? 13.709 -14.908 -18.720 1.00 38.59 82 VAL A C 1
ATOM 615 O O . VAL A 1 82 ? 14.340 -14.433 -19.662 1.00 38.59 82 VAL A O 1
ATOM 618 N N . LEU A 1 83 ? 12.513 -14.446 -18.364 1.00 42.44 83 LEU A N 1
ATOM 619 C CA . LEU A 1 83 ? 12.075 -13.113 -18.769 1.00 42.44 83 LEU A CA 1
ATOM 620 C C . LEU A 1 83 ? 12.682 -12.113 -17.776 1.00 42.44 83 LEU A C 1
ATOM 622 O O . LEU A 1 83 ? 12.469 -12.272 -16.573 1.00 42.44 83 LEU A O 1
ATOM 626 N N . PRO A 1 84 ? 13.455 -11.117 -18.237 1.00 35.34 84 PRO A N 1
ATOM 627 C CA . PRO A 1 84 ? 14.022 -10.120 -17.349 1.00 35.34 84 PRO A CA 1
ATOM 628 C C . PRO A 1 84 ? 12.928 -9.127 -16.946 1.00 35.34 84 PRO A C 1
ATOM 630 O O . PRO A 1 84 ? 12.244 -8.560 -17.797 1.00 35.34 84 PRO A O 1
ATOM 633 N N . VAL A 1 85 ? 12.777 -8.907 -15.643 1.00 36.75 85 VAL A N 1
ATOM 634 C CA . VAL A 1 85 ? 12.113 -7.712 -15.116 1.00 36.75 85 VAL A CA 1
ATOM 635 C C . VAL A 1 85 ? 13.184 -6.626 -15.077 1.00 36.75 85 VAL A C 1
ATOM 637 O O . VAL A 1 85 ? 14.136 -6.720 -14.305 1.00 36.75 85 VAL A O 1
ATOM 640 N N . THR A 1 86 ? 13.081 -5.646 -15.970 1.00 39.44 86 THR A N 1
ATOM 641 C CA . THR A 1 86 ? 13.928 -4.446 -15.970 1.00 39.44 86 THR A CA 1
ATOM 642 C C . THR A 1 86 ? 13.200 -3.347 -15.196 1.00 39.44 86 THR A C 1
ATOM 644 O O . THR A 1 86 ? 11.998 -3.168 -15.402 1.00 39.44 86 THR A O 1
ATOM 647 N N . MET A 1 87 ? 13.925 -2.688 -14.283 1.00 38.66 87 MET A N 1
ATOM 648 C CA . MET A 1 87 ? 13.500 -1.463 -13.591 1.00 38.66 87 MET A CA 1
ATOM 649 C C . MET A 1 87 ? 13.237 -0.318 -14.567 1.00 38.66 87 MET A C 1
ATOM 651 O O . MET A 1 87 ? 13.931 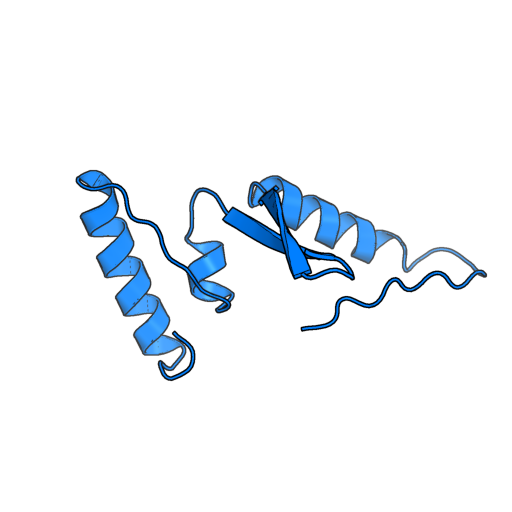-0.268 -15.609 1.00 38.66 87 MET A O 1
#

Secondary structure (DSSP, 8-state):
-TTS-HHHHHHHHHHHHHHHTTS--------HHHHHH-SSEEEEEEPTTS-EEEEEE-HHHHHHHHHHHHHTTSS------------

Sequence (87 aa):
DAAIDATNTEKLVEIIETFAEHTQFIVITHNPRTMEAAGVLYGVTMRQGGVSRLISVTLEQAKREAKEHAKSSKGGGASSRVLPVTM